Protein AF-A0A924MLQ3-F1 (afdb_monomer_lite)

Foldseek 3Di:
DLVVLLVVLLVLLVVLVVQLVVLLVVLLVVCVVVVFDD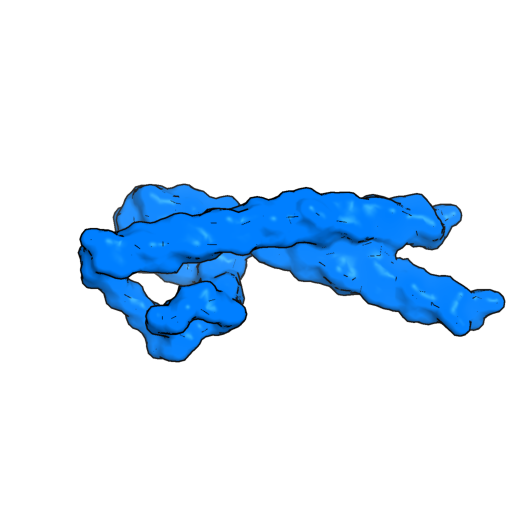DPPCPVSDPVSLVCLLVLVCVVSVDPSSSVSSVSNNVSSVSNVSSVVSNVVSVVVVVVD

Radius of gyration: 15.78 Å; chains: 1; bounding box: 35×20×48 Å

Structure (mmCIF, N/CA/C/O backbone):
data_AF-A0A924MLQ3-F1
#
_entry.id   AF-A0A924MLQ3-F1
#
loop_
_atom_site.group_PDB
_atom_site.id
_atom_site.type_symbol
_atom_site.label_atom_id
_atom_site.label_alt_id
_atom_site.label_comp_id
_atom_site.label_asym_id
_atom_site.label_entity_id
_atom_site.label_seq_id
_atom_site.pdbx_PDB_ins_code
_atom_site.Cartn_x
_atom_site.Cartn_y
_atom_site.Cartn_z
_atom_site.occupancy
_atom_site.B_iso_or_equiv
_atom_site.auth_seq_id
_atom_site.auth_comp_id
_atom_site.auth_asym_id
_atom_site.auth_atom_id
_atom_site.pdbx_PDB_model_num
ATOM 1 N N . MET A 1 1 ? 18.861 3.318 -23.064 1.00 84.94 1 MET A N 1
ATOM 2 C CA . MET A 1 1 ? 17.760 4.062 -22.402 1.00 84.94 1 MET A CA 1
ATOM 3 C C . MET A 1 1 ? 16.743 3.130 -21.742 1.00 84.94 1 MET A C 1
ATOM 5 O O . MET A 1 1 ? 16.461 3.321 -20.569 1.00 84.94 1 MET A O 1
ATOM 9 N N . LEU A 1 2 ? 16.259 2.089 -22.434 1.00 92.50 2 LEU A N 1
ATOM 10 C CA . LEU A 1 2 ? 15.287 1.127 -21.886 1.00 92.50 2 LEU A CA 1
ATOM 11 C C . LEU A 1 2 ? 15.745 0.435 -20.588 1.00 92.50 2 LEU A C 1
ATOM 13 O O . LEU A 1 2 ? 14.987 0.373 -19.631 1.00 92.50 2 LEU A O 1
ATOM 17 N N . GLN A 1 3 ? 17.003 -0.014 -20.521 1.00 93.69 3 GLN A N 1
ATOM 18 C CA . GLN A 1 3 ? 17.567 -0.625 -19.308 1.00 93.69 3 GLN A CA 1
ATOM 19 C C . GLN A 1 3 ? 17.541 0.328 -18.103 1.00 93.69 3 GLN A C 1
ATOM 21 O O . GLN A 1 3 ? 17.166 -0.078 -17.011 1.00 93.69 3 GLN A O 1
ATOM 26 N N . ALA A 1 4 ? 17.876 1.608 -18.297 1.00 95.56 4 ALA A N 1
ATOM 27 C CA . ALA A 1 4 ? 17.828 2.601 -17.223 1.00 95.56 4 ALA A CA 1
ATOM 28 C C . ALA A 1 4 ? 16.394 2.811 -16.702 1.00 95.56 4 ALA A C 1
ATOM 30 O O . ALA A 1 4 ? 16.188 2.898 -15.495 1.00 95.56 4 ALA A O 1
ATOM 31 N N . LEU A 1 5 ? 15.400 2.825 -17.599 1.00 97.00 5 LEU A N 1
ATOM 32 C CA . LEU A 1 5 ? 13.985 2.883 -17.222 1.00 97.00 5 LEU A CA 1
ATOM 33 C C . LEU A 1 5 ? 13.543 1.623 -16.471 1.00 97.00 5 LEU A C 1
ATOM 35 O O . LEU A 1 5 ? 12.851 1.731 -15.463 1.00 97.00 5 LEU A O 1
ATOM 39 N N . LEU A 1 6 ? 13.985 0.442 -16.907 1.00 97.25 6 LEU A N 1
ATOM 40 C CA . LEU A 1 6 ? 13.715 -0.806 -16.198 1.00 97.25 6 LEU A CA 1
ATOM 41 C C . LEU A 1 6 ? 14.249 -0.752 -14.759 1.00 97.25 6 LEU A C 1
ATOM 43 O O . LEU A 1 6 ? 13.499 -1.022 -13.825 1.00 97.25 6 LEU A O 1
ATOM 47 N N . PHE A 1 7 ? 15.506 -0.346 -14.559 1.00 97.56 7 PHE A N 1
ATOM 48 C CA . PHE A 1 7 ? 16.081 -0.217 -13.215 1.00 97.56 7 PHE A CA 1
ATOM 49 C C . PHE A 1 7 ? 15.382 0.850 -12.367 1.00 97.56 7 PHE A C 1
ATOM 51 O O . PHE A 1 7 ? 15.177 0.628 -11.174 1.00 97.56 7 PHE A O 1
ATOM 58 N N . LEU A 1 8 ? 14.960 1.968 -12.966 1.00 97.81 8 LEU A N 1
ATOM 59 C CA . LEU A 1 8 ? 14.147 2.975 -12.283 1.00 97.81 8 LEU A CA 1
ATOM 60 C C . LEU A 1 8 ? 12.843 2.363 -11.753 1.00 97.81 8 LEU A C 1
ATOM 62 O O . LEU A 1 8 ? 12.545 2.483 -10.566 1.00 97.81 8 LEU A O 1
ATOM 66 N N . PHE A 1 9 ? 12.075 1.689 -12.610 1.00 98.38 9 PHE A N 1
ATOM 67 C CA . PHE A 1 9 ? 10.782 1.118 -12.231 1.00 98.38 9 PHE A CA 1
ATOM 68 C C . PHE A 1 9 ? 10.908 -0.040 -11.235 1.00 98.38 9 PHE A C 1
ATOM 70 O O . PHE A 1 9 ? 10.102 -0.128 -10.305 1.00 98.38 9 PHE A O 1
ATOM 77 N N . LEU A 1 10 ? 11.948 -0.868 -11.363 1.00 98.06 10 LEU A N 1
ATOM 78 C CA . LEU A 1 10 ? 12.278 -1.891 -10.370 1.00 98.06 10 LEU A CA 1
ATOM 79 C C . LEU A 1 10 ? 12.641 -1.261 -9.021 1.00 98.06 10 LEU A C 1
ATOM 81 O O . LEU A 1 10 ? 12.175 -1.733 -7.987 1.00 98.06 10 LEU A O 1
ATOM 85 N N . GLY A 1 11 ? 13.408 -0.166 -9.020 1.00 97.88 11 GLY A N 1
ATOM 86 C CA . GLY A 1 11 ? 13.729 0.591 -7.810 1.00 97.88 11 GLY A CA 1
ATOM 87 C C . GLY A 1 11 ? 12.485 1.171 -7.133 1.00 97.88 11 GLY A C 1
ATOM 88 O O . GLY A 1 11 ? 12.343 1.071 -5.912 1.00 97.88 11 GLY A O 1
ATOM 89 N N . LEU A 1 12 ? 11.541 1.711 -7.912 1.00 98.12 12 LEU A N 1
ATOM 90 C CA . LEU A 1 12 ? 10.254 2.189 -7.395 1.00 98.12 12 LEU A CA 1
ATOM 91 C C . LEU A 1 12 ? 9.433 1.050 -6.781 1.00 98.12 12 LEU A C 1
ATOM 93 O O . LEU A 1 12 ? 8.967 1.178 -5.652 1.00 98.12 12 LEU A O 1
ATOM 97 N N . ALA A 1 13 ? 9.288 -0.076 -7.486 1.00 97.94 13 ALA A N 1
ATOM 98 C CA . ALA A 1 13 ? 8.540 -1.226 -6.983 1.00 97.94 13 ALA A CA 1
ATOM 99 C C . ALA A 1 13 ? 9.179 -1.820 -5.716 1.00 97.94 13 ALA A C 1
ATOM 101 O O . ALA A 1 13 ? 8.481 -2.086 -4.738 1.00 97.94 13 ALA A O 1
ATOM 102 N N . GLY A 1 14 ? 10.504 -1.985 -5.712 1.00 97.12 14 GLY A N 1
ATOM 103 C CA . GLY A 1 14 ? 11.250 -2.582 -4.605 1.00 97.12 14 GLY A CA 1
ATOM 104 C C . GLY A 1 14 ? 11.303 -1.718 -3.344 1.00 97.12 14 GLY A C 1
ATOM 105 O O . GLY A 1 14 ? 11.419 -2.261 -2.250 1.00 97.12 14 GLY A O 1
ATOM 106 N N . SER A 1 15 ? 11.184 -0.394 -3.469 1.00 97.00 15 SER A N 1
ATOM 107 C CA . SER A 1 15 ? 11.162 0.524 -2.321 1.00 97.00 15 SER A CA 1
ATOM 108 C C . SER A 1 15 ? 9.744 0.822 -1.826 1.00 97.00 15 SER A C 1
ATOM 110 O O . SER A 1 15 ? 9.475 0.734 -0.627 1.00 97.00 15 SER A O 1
ATOM 112 N N . ALA A 1 16 ? 8.812 1.125 -2.733 1.00 98.00 16 ALA A N 1
ATOM 113 C CA . ALA A 1 16 ? 7.439 1.457 -2.369 1.00 98.00 16 ALA A CA 1
ATOM 114 C C . ALA A 1 16 ? 6.617 0.221 -1.973 1.00 98.00 16 ALA A C 1
ATOM 116 O O . ALA A 1 16 ? 5.749 0.327 -1.108 1.00 98.00 16 ALA A O 1
ATOM 117 N N . GLY A 1 17 ? 6.907 -0.955 -2.541 1.00 97.69 17 GLY A N 1
ATOM 118 C CA . GLY A 1 17 ? 6.179 -2.195 -2.252 1.00 97.69 17 GLY A CA 1
ATOM 119 C C . GLY A 1 17 ? 6.217 -2.576 -0.769 1.00 97.69 17 GLY A C 1
ATOM 120 O O . GLY A 1 17 ? 5.157 -2.715 -0.151 1.00 97.69 17 GLY A O 1
ATOM 121 N N . PRO A 1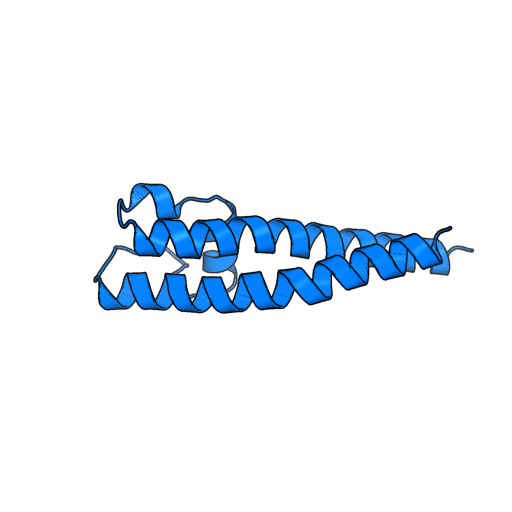 18 ? 7.409 -2.677 -0.152 1.00 98.06 18 PRO A N 1
ATOM 122 C CA . PRO A 1 18 ? 7.536 -2.920 1.283 1.00 98.06 18 PRO A CA 1
ATOM 123 C C . PRO A 1 18 ? 6.860 -1.845 2.140 1.00 98.06 18 PRO A C 1
ATOM 125 O O . PRO A 1 18 ? 6.202 -2.177 3.128 1.00 98.06 18 PRO A O 1
ATOM 128 N N . ALA A 1 19 ? 6.956 -0.570 1.745 1.00 97.88 19 ALA A N 1
ATOM 129 C CA . ALA A 1 19 ? 6.295 0.522 2.455 1.00 97.88 19 ALA A CA 1
ATOM 130 C C . ALA A 1 19 ? 4.761 0.396 2.396 1.00 97.88 19 ALA A C 1
ATOM 132 O O . ALA A 1 19 ? 4.093 0.527 3.420 1.00 97.88 19 ALA A O 1
ATOM 133 N N . HIS A 1 20 ? 4.189 0.064 1.234 1.00 98.12 20 HIS A N 1
ATOM 134 C CA . HIS A 1 20 ? 2.762 -0.233 1.105 1.00 98.12 20 HIS A CA 1
ATOM 135 C C . HIS A 1 20 ? 2.348 -1.388 2.023 1.00 98.12 20 HIS A C 1
ATOM 137 O O . HIS A 1 20 ? 1.385 -1.263 2.780 1.00 98.12 20 HIS A O 1
ATOM 143 N N . PHE A 1 21 ? 3.089 -2.497 1.976 1.00 97.56 21 PHE A N 1
ATOM 144 C CA . PHE A 1 21 ? 2.766 -3.698 2.737 1.00 97.56 21 PHE A CA 1
ATOM 145 C C . PHE A 1 21 ? 2.807 -3.452 4.250 1.00 97.56 21 PHE A C 1
ATOM 147 O O . PHE A 1 21 ? 1.839 -3.762 4.945 1.00 97.56 21 PHE A O 1
ATOM 154 N N . GLY A 1 22 ? 3.886 -2.848 4.756 1.00 97.38 22 GLY A N 1
ATOM 155 C CA . GLY A 1 22 ? 4.029 -2.553 6.182 1.00 97.38 22 GLY A CA 1
ATOM 156 C C . GLY A 1 22 ? 2.911 -1.645 6.689 1.00 97.38 22 GLY A C 1
ATOM 157 O O . GLY A 1 22 ? 2.245 -1.959 7.675 1.00 97.38 22 GLY A O 1
ATOM 158 N N . MET A 1 23 ? 2.628 -0.562 5.963 1.00 98.31 23 MET A N 1
ATOM 159 C CA . MET A 1 23 ? 1.587 0.378 6.374 1.00 98.31 23 MET A CA 1
ATOM 160 C C . MET A 1 23 ? 0.179 -0.204 6.251 1.00 98.31 23 MET A C 1
ATOM 162 O O . MET A 1 23 ? -0.664 0.103 7.088 1.00 98.31 23 MET A O 1
ATOM 166 N N . ARG A 1 24 ? -0.079 -1.093 5.282 1.00 98.06 24 ARG A N 1
ATOM 167 C CA . ARG A 1 24 ? -1.344 -1.836 5.194 1.00 98.06 24 ARG A CA 1
ATOM 168 C C . ARG A 1 24 ? -1.583 -2.683 6.437 1.00 98.06 24 ARG A C 1
ATOM 170 O O . ARG A 1 24 ? -2.683 -2.647 6.982 1.00 98.06 24 ARG A O 1
ATOM 177 N N . VAL A 1 25 ? -0.573 -3.431 6.882 1.00 97.94 25 VAL A N 1
ATOM 178 C CA . VAL A 1 25 ? -0.676 -4.268 8.088 1.00 97.94 25 VAL A CA 1
ATOM 179 C C . VAL A 1 25 ? -0.971 -3.401 9.313 1.00 97.94 25 VAL A C 1
ATOM 181 O O . VAL A 1 25 ? -1.873 -3.725 10.083 1.00 97.94 25 VAL A O 1
ATOM 184 N N . LEU A 1 26 ? -0.288 -2.260 9.453 1.00 98.06 26 LEU A N 1
ATOM 185 C CA . LEU A 1 26 ? -0.543 -1.313 10.544 1.00 98.06 26 LEU A CA 1
ATOM 186 C C . LEU A 1 26 ? -1.945 -0.697 10.473 1.00 98.06 26 LEU A C 1
ATOM 188 O O . LEU A 1 26 ? -2.628 -0.622 11.490 1.00 98.06 26 LEU A O 1
ATOM 192 N N . SER A 1 27 ? -2.415 -0.306 9.286 1.00 98.00 27 SER A N 1
ATOM 193 C CA . SER A 1 27 ? -3.788 0.169 9.091 1.00 98.00 27 SER A CA 1
ATOM 194 C C . SER A 1 27 ? -4.812 -0.889 9.491 1.00 98.00 27 SER A C 1
ATOM 196 O O . SER A 1 27 ? -5.771 -0.579 10.192 1.00 98.00 27 SER A O 1
ATOM 198 N N . PHE A 1 28 ? -4.628 -2.133 9.040 1.00 98.38 28 PHE A N 1
ATOM 199 C CA . PHE A 1 28 ? -5.532 -3.240 9.358 1.00 98.38 28 PHE A CA 1
ATOM 200 C C . PHE A 1 28 ? -5.584 -3.492 10.865 1.00 98.38 28 PHE A C 1
ATOM 202 O O . PHE A 1 28 ? -6.663 -3.542 11.457 1.00 98.38 28 PHE A O 1
ATOM 209 N N . ARG A 1 29 ? -4.411 -3.558 11.505 1.00 98.12 29 ARG A N 1
ATOM 210 C CA . ARG A 1 29 ? -4.314 -3.745 12.950 1.00 98.12 29 ARG A CA 1
ATOM 211 C C . ARG A 1 29 ? -4.974 -2.601 13.718 1.00 98.12 29 ARG A C 1
ATOM 213 O O . ARG A 1 29 ? -5.730 -2.869 14.642 1.00 98.12 29 ARG A O 1
ATOM 220 N N . GLN A 1 30 ? -4.764 -1.357 13.292 1.00 98.00 30 GLN A N 1
ATOM 221 C CA . GLN A 1 30 ? -5.401 -0.184 13.892 1.00 98.00 30 GLN A CA 1
ATOM 222 C C . GLN A 1 30 ? -6.933 -0.259 13.821 1.00 98.00 30 GLN A C 1
ATOM 224 O O . GLN A 1 30 ? -7.598 0.062 14.804 1.00 98.00 30 GLN A O 1
ATOM 229 N N . GLN A 1 31 ? -7.509 -0.689 12.691 1.00 97.50 31 GLN A N 1
ATOM 230 C CA . GLN A 1 31 ? -8.963 -0.865 12.590 1.00 97.50 31 GLN A CA 1
ATOM 231 C C . GLN A 1 31 ? -9.485 -1.945 13.533 1.00 97.50 31 GLN A C 1
ATOM 233 O O . GLN A 1 31 ? -10.497 -1.711 14.191 1.00 97.50 31 GLN A O 1
ATOM 238 N N . LEU A 1 32 ? -8.785 -3.080 13.636 1.00 97.56 32 LEU A N 1
ATOM 239 C CA . LEU A 1 32 ? -9.133 -4.133 14.592 1.00 97.56 32 LEU A CA 1
ATOM 240 C C . LEU A 1 32 ? -9.069 -3.623 16.035 1.00 97.56 32 LEU A C 1
ATOM 242 O O . LEU A 1 32 ? -10.034 -3.771 16.779 1.00 97.56 32 LEU A O 1
ATOM 246 N N . ASP A 1 33 ? -7.966 -2.975 16.412 1.00 97.88 33 ASP A N 1
ATOM 247 C CA . ASP A 1 33 ? -7.729 -2.493 17.777 1.00 97.88 33 ASP A CA 1
ATOM 248 C C . ASP A 1 33 ? -8.735 -1.424 18.211 1.00 97.88 33 ASP A C 1
ATOM 250 O O . ASP A 1 33 ? -9.090 -1.330 19.385 1.00 97.88 33 ASP A O 1
ATOM 254 N N . LYS A 1 34 ? -9.211 -0.614 17.265 1.00 97.19 34 LYS A N 1
ATOM 255 C CA . LYS A 1 34 ? -10.207 0.433 17.514 1.00 97.19 34 LYS A CA 1
ATOM 256 C C . LYS A 1 34 ? -11.648 -0.022 17.288 1.00 97.19 34 LYS A C 1
ATOM 258 O O . LYS A 1 34 ? -12.552 0.784 17.494 1.00 97.19 34 LYS A O 1
ATOM 263 N N . GLY A 1 35 ? -11.873 -1.265 16.855 1.00 96.69 35 GLY A N 1
ATOM 264 C CA . GLY A 1 35 ? -13.206 -1.756 16.498 1.00 96.69 35 GLY A CA 1
ATOM 265 C C . GLY A 1 35 ? -13.870 -0.928 15.392 1.00 96.69 35 GLY A C 1
ATOM 266 O O . GLY A 1 35 ? -15.082 -0.726 15.412 1.00 96.69 35 GLY A O 1
ATOM 267 N N . LEU A 1 36 ? -13.080 -0.390 14.457 1.00 96.75 36 LEU A N 1
ATOM 268 C CA . LEU A 1 36 ? -13.597 0.423 13.358 1.00 96.75 36 LEU A CA 1
ATOM 269 C C . LEU A 1 36 ? -14.246 -0.476 12.300 1.00 96.75 36 LEU A C 1
ATOM 271 O O . LEU A 1 36 ? -13.705 -1.540 11.992 1.00 96.75 36 LEU A O 1
ATOM 275 N N . PRO A 1 37 ? -15.360 -0.046 11.683 1.00 96.38 37 PRO A N 1
ATOM 276 C CA . PRO A 1 37 ? -16.049 -0.864 10.700 1.00 96.38 37 PRO A CA 1
ATOM 277 C C . PRO A 1 37 ? -15.172 -1.086 9.465 1.00 96.38 37 PRO A C 1
ATOM 279 O O . PRO A 1 37 ? -14.605 -0.146 8.898 1.00 96.38 37 PRO A O 1
ATOM 282 N N . PHE A 1 38 ? -15.093 -2.341 9.034 1.00 96.62 38 PHE A N 1
ATOM 283 C CA . PHE A 1 38 ? -14.491 -2.708 7.760 1.00 96.62 38 PHE A CA 1
ATOM 284 C C . PHE A 1 38 ? -15.466 -2.465 6.613 1.00 96.62 38 PHE A C 1
ATOM 286 O O . PHE A 1 38 ? -16.686 -2.442 6.786 1.00 96.62 38 PHE A O 1
ATOM 293 N N . HIS A 1 39 ? -14.912 -2.253 5.424 1.00 94.81 39 HIS A N 1
ATOM 294 C CA . HIS A 1 39 ? -15.709 -2.312 4.213 1.00 94.81 39 HIS A CA 1
ATOM 295 C C . HIS A 1 39 ? -15.953 -3.788 3.858 1.00 94.81 39 HIS A C 1
ATOM 297 O O . HIS A 1 39 ? -15.028 -4.583 4.025 1.00 94.81 39 HIS A O 1
ATOM 303 N N . PRO A 1 40 ? -17.133 -4.159 3.327 1.00 95.62 40 PRO A N 1
ATOM 304 C CA . PRO A 1 40 ? -17.381 -5.527 2.890 1.00 95.62 40 PRO A CA 1
ATOM 305 C C . PRO A 1 40 ? -16.273 -6.051 1.970 1.00 95.62 40 PRO A C 1
ATOM 307 O O . PRO A 1 40 ? -15.896 -5.374 1.002 1.00 95.62 40 PRO A O 1
ATOM 310 N N . GLY A 1 41 ? -15.757 -7.237 2.283 1.00 94.88 41 GLY A N 1
ATOM 311 C CA . GLY A 1 41 ? -14.689 -7.908 1.540 1.00 94.88 41 GLY A CA 1
ATOM 312 C C . GLY A 1 41 ? -13.277 -7.436 1.891 1.00 94.88 41 GLY A C 1
ATOM 313 O O . GLY A 1 41 ? -12.333 -7.797 1.192 1.00 94.88 41 GLY A O 1
ATOM 314 N N . THR A 1 42 ? -13.110 -6.605 2.923 1.00 96.81 42 THR A N 1
ATOM 315 C CA . THR A 1 42 ? -11.796 -6.123 3.376 1.00 96.81 42 THR A CA 1
ATOM 316 C C . THR A 1 42 ? -11.408 -6.616 4.771 1.00 96.81 42 THR A C 1
ATOM 318 O O . THR A 1 42 ? -10.415 -6.156 5.333 1.00 96.81 42 THR A O 1
ATOM 321 N N . GLU A 1 43 ? -12.208 -7.502 5.356 1.00 96.38 43 GLU A N 1
ATOM 322 C CA . GLU A 1 43 ? -12.079 -8.001 6.727 1.00 96.38 43 GLU A CA 1
ATOM 323 C C . GLU A 1 43 ? -10.844 -8.892 6.928 1.00 96.38 43 GLU A C 1
ATOM 325 O O . GLU A 1 43 ? -10.424 -9.112 8.060 1.00 96.38 43 GLU A O 1
ATOM 330 N N . ASP A 1 44 ? -10.240 -9.378 5.844 1.00 95.56 44 ASP A N 1
ATOM 331 C CA . ASP A 1 44 ? -9.033 -10.207 5.849 1.00 95.56 44 ASP A CA 1
ATOM 332 C C . ASP A 1 44 ? -7.725 -9.393 5.777 1.00 95.56 44 ASP A C 1
ATOM 334 O O . ASP A 1 44 ? -6.634 -9.952 5.892 1.00 95.56 44 ASP A O 1
ATOM 338 N N . GLY A 1 45 ? -7.810 -8.074 5.554 1.00 94.12 45 GLY A N 1
ATOM 339 C CA . GLY A 1 45 ? -6.641 -7.212 5.353 1.00 94.12 45 GLY A CA 1
ATOM 340 C C . GLY A 1 45 ? -5.869 -7.489 4.053 1.00 94.12 45 GLY A C 1
ATOM 341 O O . GLY A 1 45 ? -4.723 -7.044 3.908 1.00 94.12 45 GLY A O 1
ATOM 342 N N . GLY A 1 46 ? -6.475 -8.222 3.114 1.00 95.25 46 GLY A N 1
ATOM 343 C CA . GLY A 1 46 ? -5.871 -8.716 1.882 1.00 95.25 46 GLY A CA 1
ATOM 344 C C . GLY A 1 46 ? -5.771 -7.679 0.758 1.00 95.25 46 GLY A C 1
ATOM 345 O O . GLY A 1 46 ? -5.639 -6.472 0.975 1.00 95.25 46 GLY A O 1
ATOM 346 N N . LEU A 1 47 ? -5.811 -8.147 -0.494 1.00 94.69 47 LEU A N 1
ATOM 347 C CA . LEU A 1 47 ? -5.672 -7.278 -1.673 1.00 94.69 47 LEU A CA 1
ATOM 348 C C . LEU A 1 47 ? -6.841 -6.301 -1.832 1.00 94.69 4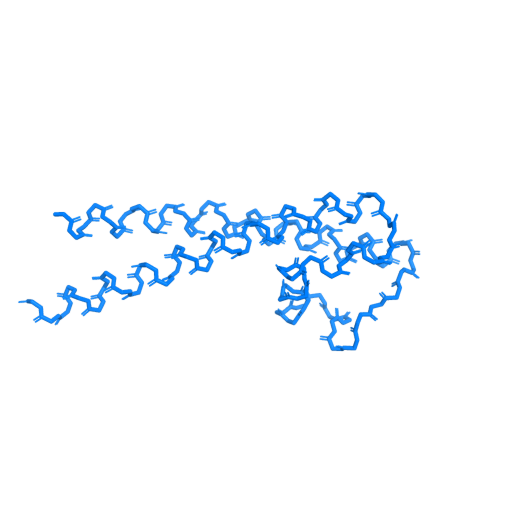7 LEU A C 1
ATOM 350 O O . LEU A 1 47 ? -6.633 -5.156 -2.231 1.00 94.69 47 LEU A O 1
ATOM 354 N N . TYR A 1 48 ? -8.057 -6.717 -1.480 1.00 96.81 48 TYR A N 1
ATOM 355 C CA . TYR A 1 48 ? -9.216 -5.824 -1.499 1.00 96.81 48 TYR A CA 1
ATOM 356 C C . TYR A 1 48 ? -9.058 -4.679 -0.492 1.00 96.81 48 TYR A C 1
ATOM 358 O O . TYR A 1 48 ? -9.359 -3.526 -0.801 1.00 96.81 48 TYR A O 1
ATOM 366 N N . TYR A 1 49 ? -8.490 -4.970 0.680 1.00 98.00 49 TYR A N 1
ATOM 367 C CA . TYR A 1 49 ? -8.140 -3.954 1.665 1.00 98.00 49 TYR A CA 1
ATOM 368 C C . TYR A 1 49 ? -7.012 -3.029 1.175 1.00 98.00 49 TYR A C 1
ATOM 370 O O . TYR A 1 49 ? -7.126 -1.810 1.303 1.00 98.00 49 TYR A O 1
ATOM 378 N N . SER A 1 50 ? -5.964 -3.573 0.535 1.00 97.38 50 SER A N 1
ATOM 379 C CA . SER A 1 50 ? -4.939 -2.769 -0.161 1.00 97.38 50 SER A CA 1
ATOM 380 C C . SER A 1 50 ? -5.574 -1.782 -1.139 1.00 97.38 50 SER A C 1
ATOM 382 O O . SER A 1 50 ? -5.261 -0.592 -1.105 1.00 97.38 50 SER A O 1
ATOM 384 N N . TRP A 1 51 ? -6.479 -2.269 -1.991 1.00 97.88 51 TRP A N 1
ATOM 385 C CA . TRP A 1 51 ? -7.170 -1.451 -2.981 1.00 97.88 51 TRP A CA 1
ATOM 386 C C . TRP A 1 51 ? -8.004 -0.357 -2.316 1.00 97.88 51 TRP A C 1
ATOM 388 O O . TRP A 1 51 ? -7.920 0.810 -2.698 1.00 97.88 51 TRP A O 1
ATOM 398 N N . TRP A 1 52 ? -8.745 -0.697 -1.265 1.00 98.00 52 TRP A N 1
ATOM 399 C CA . TRP A 1 52 ? -9.527 0.258 -0.486 1.00 98.00 52 TRP A CA 1
ATOM 400 C C . TRP A 1 52 ? -8.662 1.371 0.140 1.00 98.00 52 TRP A C 1
ATOM 402 O O . TRP A 1 52 ? -9.015 2.551 0.039 1.00 98.00 52 TRP A O 1
ATOM 412 N N . LEU A 1 53 ? -7.491 1.030 0.694 1.00 97.81 53 LEU A N 1
ATOM 413 C CA . LEU A 1 53 ? -6.520 2.010 1.202 1.00 97.81 53 LEU A CA 1
ATOM 414 C C . LEU A 1 53 ? -5.933 2.892 0.090 1.00 97.81 53 LEU A C 1
ATOM 416 O O . LEU A 1 53 ? -5.747 4.094 0.288 1.00 97.81 53 LEU A O 1
ATOM 420 N N . MET A 1 54 ? -5.671 2.325 -1.091 1.00 98.38 54 MET A N 1
ATOM 421 C CA . MET A 1 54 ? -5.206 3.066 -2.274 1.00 98.38 54 MET A CA 1
ATOM 422 C C . MET A 1 54 ? -6.241 4.065 -2.799 1.00 98.38 54 MET A C 1
ATOM 424 O O . MET A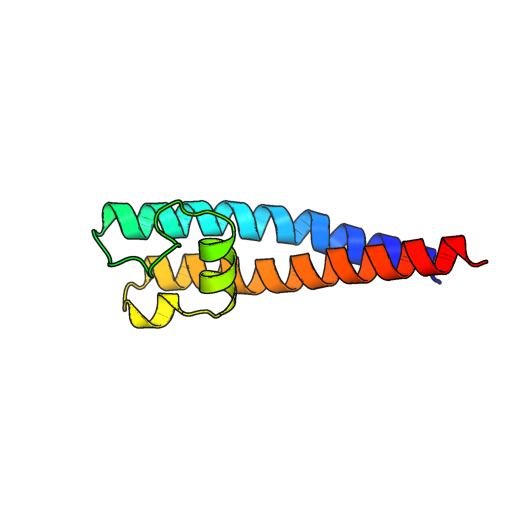 1 54 ? -5.863 5.086 -3.372 1.00 98.38 54 MET A O 1
ATOM 428 N N . HIS A 1 55 ? -7.528 3.828 -2.541 1.00 97.88 55 HIS A N 1
ATOM 429 C CA . HIS A 1 55 ? -8.611 4.784 -2.806 1.00 97.88 55 HIS A CA 1
ATOM 430 C C . HIS A 1 55 ? -8.813 5.790 -1.666 1.00 97.88 55 HIS A C 1
ATOM 432 O O . HIS A 1 55 ? -9.737 6.601 -1.710 1.00 97.88 55 HIS A O 1
ATOM 438 N N . PHE A 1 56 ? -7.957 5.756 -0.641 1.00 97.69 56 PHE A N 1
ATOM 439 C CA . PHE A 1 56 ? -8.014 6.620 0.536 1.00 97.69 56 PHE A CA 1
ATOM 440 C C . PHE A 1 56 ? -9.349 6.570 1.291 1.00 97.69 56 PHE A C 1
ATOM 442 O O . PHE A 1 56 ? -9.718 7.512 2.003 1.00 97.69 56 PHE A O 1
ATOM 449 N N . ALA A 1 57 ? -10.081 5.466 1.156 1.00 96.06 57 ALA A N 1
ATOM 450 C CA . ALA A 1 57 ? -11.423 5.336 1.692 1.00 96.06 57 ALA A CA 1
ATOM 451 C C . ALA A 1 57 ? -11.444 5.255 3.228 1.00 96.06 57 ALA A C 1
ATOM 453 O O . ALA A 1 57 ? -12.455 5.603 3.831 1.00 96.06 57 ALA A O 1
ATOM 454 N N . GLN A 1 58 ? -10.326 4.915 3.876 1.00 95.56 58 GLN A N 1
ATOM 455 C CA . GLN A 1 58 ? -10.157 4.952 5.333 1.00 95.56 58 GLN A CA 1
ATOM 456 C C . GLN A 1 58 ? -10.373 6.333 5.948 1.00 95.56 58 GLN A C 1
ATOM 458 O O . GLN A 1 58 ? -10.706 6.436 7.125 1.00 95.56 58 GLN A O 1
ATOM 463 N N . ARG A 1 59 ? -10.224 7.411 5.165 1.00 94.94 59 ARG A N 1
ATOM 464 C CA . ARG A 1 59 ? -10.414 8.788 5.650 1.00 94.94 59 ARG A CA 1
ATOM 465 C C . ARG A 1 59 ? -11.810 9.013 6.233 1.00 94.94 59 ARG A C 1
ATOM 467 O O . ARG A 1 59 ? -11.948 9.814 7.152 1.00 94.94 59 ARG A O 1
ATOM 474 N N . LYS A 1 60 ? -12.818 8.280 5.744 1.00 94.69 60 LYS A N 1
ATOM 475 C CA . LYS A 1 60 ? -14.208 8.367 6.220 1.00 94.69 60 LYS A CA 1
ATOM 476 C C . LYS A 1 60 ? -14.411 7.849 7.646 1.00 94.69 60 LYS A C 1
ATOM 478 O O . LYS A 1 60 ? -15.434 8.142 8.246 1.00 94.69 60 LYS A O 1
ATOM 483 N N . LEU A 1 61 ? -13.454 7.086 8.179 1.00 95.12 61 LEU A N 1
ATOM 484 C CA . LEU A 1 61 ? -13.533 6.503 9.520 1.00 95.12 61 LEU A CA 1
ATOM 485 C C . LEU A 1 61 ? -13.062 7.461 10.621 1.00 95.12 61 LEU A C 1
ATOM 487 O O . LEU A 1 61 ? -13.177 7.134 11.795 1.00 95.12 61 LEU A O 1
ATOM 491 N N . GLY A 1 62 ? -12.521 8.629 10.263 1.00 94.31 62 GLY A N 1
ATOM 492 C CA . GLY A 1 62 ? -12.193 9.691 11.218 1.00 94.31 62 GLY A CA 1
ATOM 493 C C . GLY A 1 62 ? -11.015 9.417 12.162 1.00 94.31 62 GLY A C 1
ATOM 494 O O . GLY A 1 62 ? -10.603 10.337 12.860 1.00 94.31 62 GLY A O 1
ATOM 495 N N . ASP A 1 63 ? -10.431 8.213 12.170 1.00 97.00 63 ASP A N 1
ATOM 496 C CA . ASP A 1 63 ? -9.298 7.876 13.041 1.00 97.00 63 ASP A CA 1
ATOM 497 C C . ASP A 1 63 ? -7.970 8.468 12.510 1.00 97.00 63 ASP A C 1
ATOM 499 O O . ASP A 1 63 ? -7.551 8.147 11.389 1.00 97.00 63 ASP A O 1
ATOM 503 N N . PRO A 1 64 ? -7.276 9.335 13.279 1.00 96.38 64 PRO A N 1
ATOM 504 C CA . PRO A 1 64 ? -6.064 10.008 12.810 1.00 96.38 64 PRO A CA 1
ATOM 505 C C . PRO A 1 64 ? -4.898 9.061 12.505 1.00 96.38 64 PRO A C 1
ATOM 507 O O . PRO A 1 64 ? -4.208 9.255 11.501 1.00 96.38 64 PRO A O 1
ATOM 510 N N . ALA A 1 65 ? -4.689 8.039 13.339 1.00 96.06 65 ALA A N 1
ATOM 511 C CA . ALA A 1 65 ? -3.602 7.077 13.164 1.00 96.06 65 ALA A CA 1
ATOM 512 C C . ALA A 1 65 ? -3.844 6.200 11.928 1.00 96.06 65 ALA A C 1
ATOM 514 O O . ALA A 1 65 ? -2.969 6.070 11.069 1.00 96.06 65 ALA A O 1
ATOM 515 N N . LEU A 1 66 ? -5.070 5.702 11.755 1.00 97.31 66 LEU A N 1
ATOM 516 C CA . LEU A 1 66 ? -5.484 4.986 10.554 1.00 97.31 66 LEU A CA 1
ATOM 517 C C . LEU A 1 66 ? -5.330 5.852 9.306 1.00 97.31 66 LEU A C 1
ATOM 519 O O . LEU A 1 66 ? -4.878 5.363 8.271 1.00 97.31 66 LEU A O 1
ATOM 523 N N . ARG A 1 67 ? -5.671 7.142 9.388 1.00 96.75 67 ARG A N 1
ATOM 524 C CA . ARG A 1 67 ? -5.492 8.074 8.273 1.00 96.75 67 ARG A CA 1
ATOM 525 C C . ARG A 1 67 ? -4.021 8.208 7.899 1.00 96.75 67 ARG A C 1
ATOM 527 O O . ARG A 1 67 ? -3.714 8.189 6.710 1.00 96.75 67 ARG A O 1
ATOM 534 N N . GLN A 1 68 ? -3.124 8.320 8.875 1.00 97.50 68 GLN A N 1
ATOM 535 C CA . GLN A 1 68 ? -1.684 8.376 8.626 1.00 97.50 68 GLN A CA 1
ATOM 536 C C . GLN A 1 68 ? -1.193 7.091 7.955 1.00 97.50 68 GLN A C 1
ATOM 538 O O . GLN A 1 68 ? -0.611 7.155 6.870 1.00 97.50 68 GLN A O 1
ATOM 543 N N . PHE A 1 69 ? -1.479 5.933 8.552 1.00 97.69 69 PHE A N 1
ATOM 544 C CA . PHE A 1 69 ? -1.035 4.648 8.022 1.00 97.69 69 PHE A CA 1
ATOM 545 C C . PHE A 1 69 ? -1.607 4.382 6.634 1.00 97.69 69 PHE A C 1
ATOM 547 O O . PHE A 1 69 ? -0.867 4.105 5.692 1.00 97.69 69 PHE A O 1
ATOM 554 N N . GLY A 1 70 ? -2.913 4.580 6.475 1.00 97.38 70 GLY A N 1
ATOM 555 C CA . GLY A 1 70 ? -3.606 4.323 5.225 1.00 97.38 70 GLY A CA 1
ATOM 556 C C . GLY A 1 70 ? -3.218 5.299 4.120 1.00 97.38 70 GLY A C 1
ATOM 557 O O . GLY A 1 70 ? -3.200 4.914 2.957 1.00 97.38 70 GLY A O 1
ATOM 558 N N . ASN A 1 71 ? -2.879 6.553 4.443 1.00 98.12 71 ASN A N 1
ATOM 559 C CA . ASN A 1 71 ? -2.383 7.495 3.438 1.00 98.12 71 ASN A CA 1
ATOM 560 C C . ASN A 1 71 ? -1.021 7.053 2.895 1.00 98.12 71 ASN A C 1
ATOM 562 O O . ASN A 1 71 ? -0.827 7.069 1.681 1.00 98.12 71 ASN A O 1
ATOM 566 N N . ILE A 1 72 ? -0.099 6.638 3.770 1.00 98.12 72 ILE A N 1
ATOM 567 C CA . ILE A 1 72 ? 1.213 6.143 3.334 1.00 98.12 72 ILE A CA 1
ATOM 568 C C . ILE A 1 72 ? 1.032 4.841 2.550 1.00 98.12 72 ILE A C 1
ATOM 570 O O . ILE A 1 72 ? 1.566 4.725 1.449 1.00 98.12 72 ILE A O 1
ATOM 574 N N . ALA A 1 73 ? 0.218 3.908 3.056 1.00 98.19 73 ALA A N 1
ATOM 575 C CA . ALA A 1 73 ? -0.117 2.679 2.344 1.00 98.19 73 ALA A CA 1
ATOM 576 C C . ALA A 1 73 ? -0.688 2.984 0.952 1.00 98.19 73 ALA A C 1
ATOM 578 O O . ALA A 1 73 ? -0.237 2.409 -0.034 1.00 98.19 73 ALA A O 1
ATOM 579 N N . GLY A 1 74 ? -1.633 3.917 0.843 1.00 98.25 74 GLY A N 1
ATOM 580 C CA . GLY A 1 74 ? -2.263 4.263 -0.425 1.00 98.25 74 GLY A CA 1
ATOM 581 C C . GLY A 1 74 ? -1.292 4.874 -1.436 1.00 98.25 74 GLY A C 1
ATOM 582 O O . GLY A 1 74 ? -1.210 4.396 -2.566 1.00 98.25 74 GLY A O 1
ATOM 583 N N . VAL A 1 75 ? -0.504 5.876 -1.027 1.00 98.44 75 VAL A N 1
ATOM 584 C CA . VAL A 1 75 ? 0.498 6.517 -1.901 1.00 98.44 75 VAL A CA 1
ATOM 585 C C . VAL A 1 75 ? 1.546 5.506 -2.361 1.00 98.44 75 VAL A C 1
ATOM 587 O O . VAL A 1 75 ? 1.819 5.396 -3.555 1.00 98.44 75 VAL A O 1
ATOM 590 N N . MET A 1 76 ? 2.098 4.727 -1.431 1.00 98.62 76 MET A N 1
ATOM 591 C CA . MET A 1 76 ? 3.115 3.729 -1.757 1.00 98.62 76 MET A CA 1
ATOM 592 C C . MET A 1 76 ? 2.546 2.601 -2.619 1.00 98.62 76 MET A C 1
ATOM 594 O O . MET A 1 76 ? 3.238 2.111 -3.507 1.00 98.62 76 MET A O 1
ATOM 598 N N . GLY A 1 77 ? 1.274 2.236 -2.439 1.00 98.25 77 GLY A N 1
ATOM 599 C CA . GLY A 1 77 ? 0.583 1.269 -3.294 1.00 98.25 77 GLY A CA 1
ATOM 600 C C . GLY A 1 77 ? 0.513 1.732 -4.749 1.00 98.25 77 GLY A C 1
ATOM 601 O O . GLY A 1 77 ? 0.852 0.970 -5.653 1.00 98.25 77 GLY A O 1
ATOM 602 N N . TRP A 1 78 ? 0.172 3.003 -4.984 1.00 98.50 78 TRP A N 1
ATOM 603 C CA . TRP A 1 78 ? 0.183 3.585 -6.331 1.00 98.50 78 TRP A CA 1
ATOM 604 C C . TRP A 1 78 ? 1.584 3.629 -6.943 1.00 98.50 78 TRP A C 1
ATOM 606 O O . TRP A 1 78 ? 1.753 3.225 -8.092 1.00 98.50 78 TRP A O 1
ATOM 616 N N . ILE A 1 79 ? 2.601 4.050 -6.184 1.00 98.56 79 ILE A N 1
ATOM 617 C CA . ILE A 1 79 ? 3.995 4.064 -6.665 1.00 98.56 79 ILE A CA 1
ATOM 618 C C . ILE A 1 79 ? 4.463 2.643 -7.006 1.00 98.56 79 ILE A C 1
ATOM 620 O O . ILE A 1 79 ? 5.089 2.430 -8.044 1.00 98.56 79 ILE A O 1
ATOM 624 N N . THR A 1 80 ? 4.108 1.659 -6.177 1.00 98.50 80 THR A N 1
ATOM 625 C CA . THR A 1 80 ? 4.407 0.242 -6.428 1.00 98.50 80 THR A CA 1
ATOM 626 C C . THR A 1 80 ? 3.764 -0.227 -7.727 1.00 98.50 80 THR A C 1
ATOM 628 O O . THR A 1 80 ? 4.434 -0.850 -8.547 1.00 98.50 80 THR A O 1
ATOM 631 N N . LEU A 1 81 ? 2.489 0.105 -7.952 1.00 98.19 81 LEU A N 1
ATOM 632 C CA . LEU A 1 81 ? 1.774 -0.265 -9.171 1.00 98.19 81 LEU A CA 1
ATOM 633 C C . LEU A 1 81 ? 2.413 0.362 -10.418 1.00 98.19 81 LEU A C 1
ATOM 635 O O . LEU A 1 81 ? 2.566 -0.323 -11.430 1.00 98.19 81 LEU A O 1
ATOM 639 N N . ILE A 1 82 ? 2.843 1.625 -10.333 1.00 98.44 82 ILE A N 1
ATOM 640 C CA . ILE A 1 82 ? 3.602 2.297 -11.398 1.00 98.44 82 ILE A CA 1
ATOM 641 C C . ILE A 1 82 ? 4.926 1.567 -11.652 1.00 98.44 82 ILE A C 1
ATOM 643 O O . ILE A 1 82 ? 5.249 1.285 -12.804 1.00 98.44 82 ILE A O 1
ATOM 647 N N . GLY A 1 83 ? 5.668 1.212 -10.599 1.00 98.38 83 GLY A N 1
ATOM 648 C CA . GLY A 1 83 ? 6.924 0.467 -10.708 1.00 98.38 83 GLY A CA 1
ATOM 649 C C . GLY A 1 83 ? 6.750 -0.915 -11.346 1.00 98.38 83 GLY A C 1
ATOM 650 O O . GLY A 1 83 ? 7.486 -1.275 -12.264 1.00 98.38 83 GLY A O 1
ATOM 651 N N . ILE A 1 84 ? 5.739 -1.682 -10.934 1.00 98.25 84 ILE A N 1
ATOM 652 C CA . ILE A 1 84 ? 5.442 -3.001 -11.518 1.00 98.25 84 ILE A CA 1
ATOM 653 C C . ILE A 1 84 ? 5.049 -2.854 -12.991 1.00 98.25 84 ILE A C 1
ATOM 655 O O . ILE A 1 84 ? 5.609 -3.531 -13.853 1.00 98.25 84 ILE A O 1
ATOM 659 N N . THR A 1 85 ? 4.128 -1.935 -13.289 1.00 98.44 85 THR A N 1
ATOM 660 C CA . THR A 1 85 ? 3.615 -1.723 -14.649 1.00 98.44 85 THR A CA 1
ATOM 661 C C . THR A 1 85 ? 4.718 -1.235 -15.588 1.00 98.44 85 THR A C 1
ATOM 663 O O . THR A 1 85 ? 4.897 -1.789 -16.671 1.00 98.44 85 THR A O 1
ATOM 666 N N . GLY A 1 86 ? 5.511 -0.249 -15.164 1.00 98.00 86 GLY A N 1
ATOM 667 C CA . GLY A 1 86 ? 6.635 0.269 -15.943 1.00 98.00 86 GLY A CA 1
ATOM 668 C C . GLY A 1 86 ? 7.711 -0.788 -16.197 1.00 98.00 86 GLY A C 1
ATOM 669 O O . GLY A 1 86 ? 8.215 -0.892 -17.318 1.00 98.00 86 GLY A O 1
ATOM 670 N N . SER A 1 87 ? 8.005 -1.632 -15.202 1.00 98.12 87 SER A N 1
ATOM 671 C CA . SER A 1 87 ? 8.938 -2.756 -15.360 1.00 98.12 87 SER A CA 1
ATOM 672 C C . SER A 1 87 ? 8.425 -3.768 -16.385 1.00 98.12 87 SER A C 1
ATOM 674 O O . SER A 1 87 ? 9.162 -4.143 -17.296 1.00 98.12 87 SER A O 1
ATOM 676 N N . ALA A 1 88 ? 7.149 -4.161 -16.289 1.00 97.88 88 ALA A N 1
ATOM 677 C CA . ALA A 1 88 ? 6.523 -5.096 -17.221 1.00 97.88 88 ALA A CA 1
ATOM 678 C C . ALA A 1 88 ? 6.538 -4.570 -18.666 1.00 97.88 88 ALA A C 1
ATOM 680 O O . ALA A 1 88 ? 6.884 -5.313 -19.584 1.00 97.88 88 ALA A O 1
ATOM 681 N N . ILE A 1 89 ? 6.242 -3.279 -18.866 1.00 97.44 89 ILE A N 1
ATOM 682 C CA . ILE A 1 89 ? 6.318 -2.628 -20.182 1.00 97.44 89 ILE A CA 1
ATOM 683 C C . ILE A 1 89 ? 7.752 -2.662 -20.722 1.00 97.44 89 ILE A C 1
ATOM 685 O O . ILE A 1 89 ? 7.953 -3.019 -21.882 1.00 97.44 89 ILE A O 1
ATOM 689 N N . CYS A 1 90 ? 8.753 -2.332 -19.899 1.00 97.06 90 CYS A N 1
ATOM 690 C CA . CYS A 1 90 ? 10.149 -2.334 -20.338 1.00 97.06 90 CYS A CA 1
ATOM 691 C C . CYS A 1 90 ? 10.629 -3.738 -20.732 1.00 97.06 90 CYS A C 1
ATOM 693 O O . CYS A 1 90 ? 11.300 -3.889 -21.752 1.00 97.06 90 CYS A O 1
ATOM 695 N N . ILE A 1 91 ? 10.252 -4.764 -19.963 1.00 96.31 91 ILE A N 1
ATOM 696 C CA . ILE A 1 91 ? 10.562 -6.167 -20.269 1.00 96.31 91 ILE A CA 1
ATOM 697 C C . ILE A 1 91 ? 9.892 -6.581 -21.582 1.00 96.31 91 ILE A C 1
ATOM 699 O O . ILE A 1 91 ? 10.560 -7.091 -22.479 1.00 96.31 91 ILE A O 1
ATOM 703 N N . ALA A 1 92 ? 8.594 -6.309 -21.728 1.00 96.06 92 ALA A N 1
ATOM 704 C CA . ALA A 1 92 ? 7.843 -6.658 -22.928 1.00 96.06 92 ALA A CA 1
ATOM 705 C C . ALA A 1 92 ? 8.382 -5.954 -24.183 1.00 96.06 92 ALA A C 1
ATOM 707 O O . ALA A 1 92 ? 8.404 -6.555 -25.256 1.00 96.06 92 ALA A O 1
ATOM 708 N N . ALA A 1 93 ? 8.832 -4.702 -24.060 1.0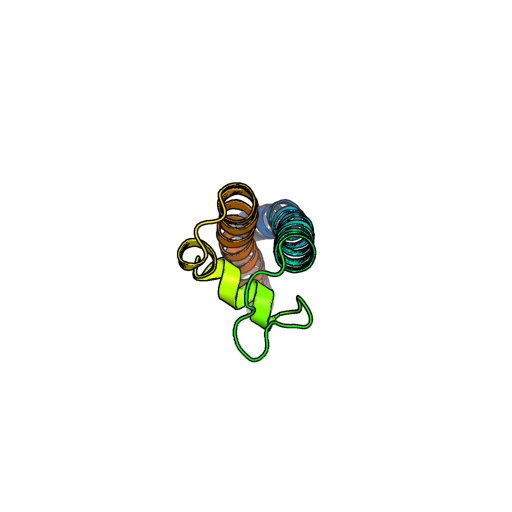0 94.31 93 ALA A N 1
ATOM 709 C CA . ALA A 1 93 ? 9.480 -3.976 -25.146 1.00 94.31 93 ALA A CA 1
ATOM 710 C C . ALA A 1 93 ? 10.836 -4.598 -25.517 1.00 94.31 93 ALA A C 1
ATOM 712 O O . ALA A 1 93 ? 11.119 -4.756 -26.700 1.00 94.31 93 ALA A O 1
ATOM 713 N N . ASN A 1 94 ? 11.634 -5.011 -24.525 1.00 89.75 94 ASN A N 1
ATOM 714 C CA . ASN A 1 94 ? 12.937 -5.645 -24.746 1.00 89.75 94 ASN A CA 1
ATOM 715 C C . ASN A 1 94 ? 12.834 -7.043 -25.381 1.00 89.75 94 ASN A C 1
ATOM 717 O O . ASN A 1 94 ? 13.760 -7.475 -26.048 1.00 89.75 94 ASN A O 1
ATOM 721 N N . MET A 1 95 ? 11.727 -7.767 -25.185 1.00 84.56 95 MET A N 1
ATOM 722 C CA . MET A 1 95 ? 11.498 -9.075 -25.825 1.00 84.56 95 MET A CA 1
ATOM 723 C C . MET A 1 95 ? 11.128 -8.977 -27.314 1.00 84.56 95 MET A C 1
ATOM 725 O O . MET A 1 95 ? 11.097 -9.994 -28.000 1.00 84.56 95 MET A O 1
ATOM 729 N N . ARG A 1 96 ? 10.776 -7.780 -27.800 1.00 79.69 96 ARG A N 1
ATOM 730 C CA . ARG A 1 96 ? 10.357 -7.537 -29.191 1.00 79.69 96 ARG A CA 1
ATOM 731 C C . ARG A 1 96 ? 11.483 -7.002 -30.078 1.00 79.69 96 ARG A C 1
ATOM 733 O O . ARG A 1 96 ? 11.265 -6.853 -31.277 1.00 79.69 96 ARG A O 1
ATOM 740 N N . THR A 1 97 ? 12.623 -6.668 -29.481 1.00 65.81 97 THR A N 1
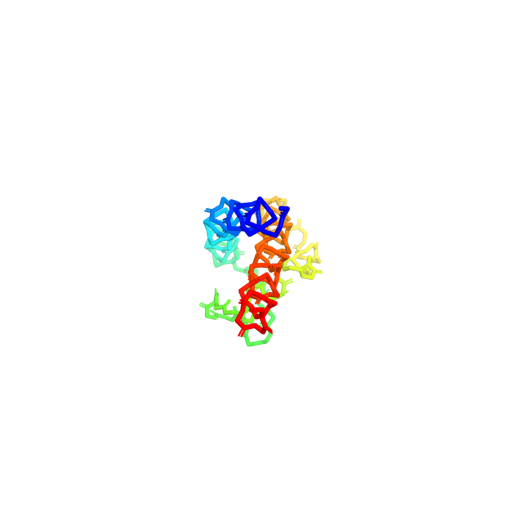ATOM 741 C CA . THR A 1 97 ? 13.835 -6.159 -30.137 1.00 65.81 97 THR A CA 1
ATOM 742 C C . THR A 1 97 ? 14.889 -7.243 -30.187 1.00 65.81 97 THR A C 1
ATOM 744 O O . THR A 1 97 ? 15.527 -7.379 -31.249 1.00 65.81 97 THR A O 1
#

Secondary structure (DSSP, 8-state):
-HHHHHHHHHHHHHHHHHHHHHHHHHHHHHHHHTTPPPPTT-TT-SHHHHHHHHTTGGGGG--HHHHHHHHHHHHHHHHHHHHHHHHHHHHHHHTT-

Sequence (97 aa):
MLQALLFLFLGLAGSAGPAHFGMRVLSFRQQLDKGLPFHPGTEDGGLYYSWWLMHFAQRKLGDPALRQFGNIAGVMGWITLIGITGSAICIAANMRT

pLDDT: mean 96.31, std 4.23, range [65.81, 98.62]